Protein AF-A0A7C0UFF0-F1 (afdb_monomer)

Secondary structure (DSSP, 8-state):
--------PPPPP--------------TT---TTTTHHHHHH-HHHHHHHHHHHHHHTS-HHHHHHHS-GGG--

Solvent-accessible surface area (backbone atoms only — not comparable to full-atom values): 5059 Å² total; per-residue (Å²): 138,82,83,82,80,84,81,81,82,75,83,76,82,76,83,76,80,72,85,84,84,84,88,82,79,86,66,85,86,74,79,56,67,37,58,65,43,74,52,44,77,74,32,70,72,47,45,53,51,44,50,54,49,16,69,74,71,75,48,65,50,60,54,45,36,48,68,33,58,73,88,75,61,119

Radius of gyration: 28.1 Å; Cα contacts (8 Å, |Δi|>4): 40; chains: 1; bounding box: 23×94×23 Å

Nearest PDB structures (fold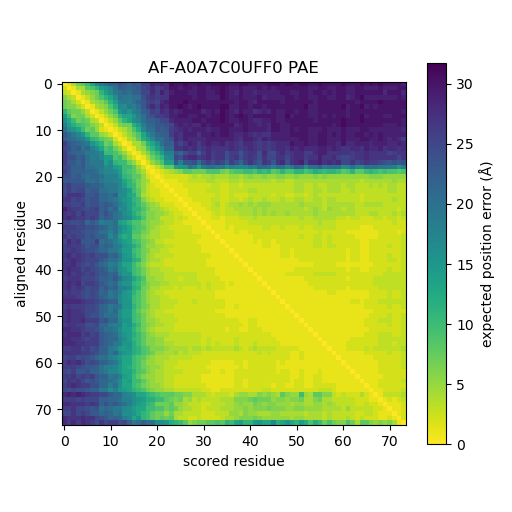seek):
  2g2y-assembly1_A  TM=9.339E-01  e=2.871E-03  Escherichia coli K-12
  6u0j-assembly1_A  TM=9.359E-01  e=3.303E-03  Escherichia coli K-12
  6smd-assembly2_C  TM=9.146E-01  e=3.801E-03  Photorhabdus luminescens
  3hjv-assembly1_B  TM=9.267E-01  e=6.211E-03  Vibrio cholerae
  3tqe-assembly1_A  TM=9.510E-01  e=1.168E-02  Coxiella burnetii

Sequence (74 aa):
MTETKSVTASPRHRITVSRRLAFVFPGQGSQYVGMGKDLYDNFEEVKDIYKEASDALGYDVVDLSFNGPREELN

Mean predicted aligned error: 11.19 Å

Structure (mmCIF, N/CA/C/O backbone):
data_AF-A0A7C0UFF0-F1
#
_entry.id   AF-A0A7C0UFF0-F1
#
loop_
_atom_site.group_PDB
_atom_site.id
_atom_site.type_symbol
_atom_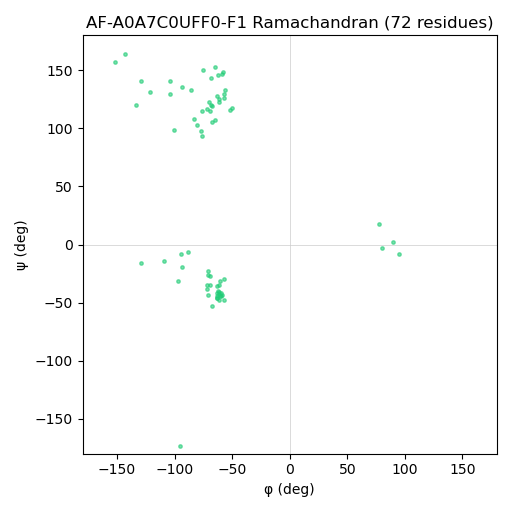site.label_atom_id
_atom_site.label_alt_id
_atom_site.label_comp_id
_atom_site.label_asym_id
_atom_site.label_entity_id
_atom_site.label_seq_id
_atom_site.pdbx_PDB_ins_code
_atom_site.Cartn_x
_atom_site.Cartn_y
_atom_site.Cartn_z
_atom_site.occupancy
_atom_site.B_iso_or_equiv
_atom_site.auth_seq_id
_atom_site.auth_comp_id
_atom_site.auth_asym_id
_atom_site.auth_atom_id
_atom_site.pdbx_PDB_model_num
ATOM 1 N N . MET A 1 1 ? 2.113 84.615 4.216 1.00 47.72 1 MET A N 1
ATOM 2 C CA . MET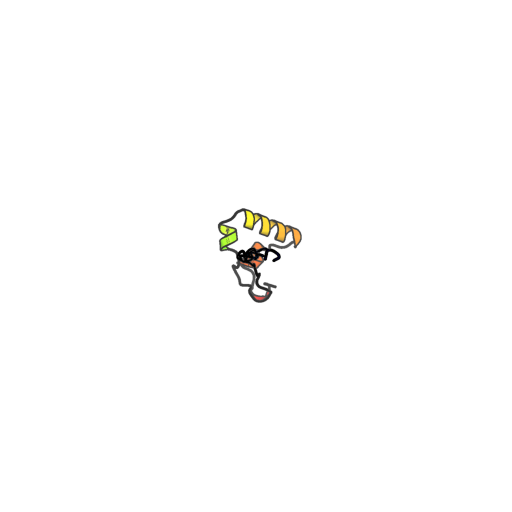 A 1 1 ? 2.871 83.586 4.958 1.00 47.72 1 MET A CA 1
ATOM 3 C C . MET A 1 1 ? 1.984 82.355 5.004 1.00 47.72 1 MET A C 1
ATOM 5 O O . MET A 1 1 ? 1.040 82.328 5.776 1.00 47.72 1 MET A O 1
ATOM 9 N N . THR A 1 2 ? 2.153 81.447 4.046 1.00 42.34 2 THR A N 1
ATOM 10 C CA . THR A 1 2 ? 1.267 80.292 3.837 1.00 42.34 2 THR A CA 1
ATOM 11 C C . THR A 1 2 ? 1.691 79.118 4.713 1.00 42.34 2 THR A C 1
ATOM 13 O O . THR A 1 2 ? 2.873 78.784 4.768 1.00 42.34 2 THR A O 1
ATOM 16 N N . GLU A 1 3 ? 0.710 78.516 5.382 1.00 44.88 3 GLU A N 1
ATOM 17 C CA . GLU A 1 3 ? 0.818 77.362 6.276 1.00 44.88 3 GLU A CA 1
ATOM 18 C C . GLU A 1 3 ? 1.439 76.138 5.584 1.00 44.88 3 GLU A C 1
ATOM 20 O O . GLU A 1 3 ? 0.953 75.661 4.557 1.00 44.88 3 GLU A O 1
ATOM 25 N N . THR A 1 4 ? 2.493 75.577 6.174 1.00 49.16 4 THR A N 1
ATOM 26 C CA . THR A 1 4 ? 3.015 74.255 5.816 1.00 49.16 4 THR A CA 1
ATOM 27 C C . THR A 1 4 ? 2.172 73.179 6.499 1.00 49.16 4 THR A C 1
ATOM 29 O O . THR A 1 4 ? 2.332 72.929 7.693 1.00 49.16 4 THR A O 1
ATOM 32 N N . LYS A 1 5 ? 1.270 72.529 5.752 1.00 54.44 5 LYS A N 1
ATOM 33 C CA . LYS A 1 5 ? 0.578 71.315 6.212 1.00 54.44 5 LYS A CA 1
ATOM 34 C C . LYS A 1 5 ? 1.559 70.143 6.262 1.00 54.44 5 LYS A C 1
ATOM 36 O O . LYS A 1 5 ? 2.173 69.782 5.261 1.00 54.44 5 LYS A O 1
ATOM 41 N N . SER A 1 6 ? 1.676 69.558 7.447 1.00 54.72 6 SER A N 1
ATOM 42 C CA . SER A 1 6 ? 2.362 68.306 7.738 1.00 54.72 6 SER A CA 1
ATOM 43 C C . SER A 1 6 ? 1.721 67.147 6.972 1.00 54.72 6 SER A C 1
ATOM 45 O O . SER A 1 6 ? 0.532 66.866 7.115 1.00 54.72 6 SER A O 1
ATOM 47 N N . VAL A 1 7 ? 2.516 66.443 6.168 1.00 62.09 7 VAL A N 1
ATOM 48 C CA . VAL A 1 7 ? 2.127 65.149 5.600 1.00 62.09 7 VAL A CA 1
ATOM 49 C C . VAL A 1 7 ? 2.800 64.067 6.433 1.00 62.09 7 VAL A C 1
ATOM 51 O O . VAL A 1 7 ? 3.980 63.769 6.265 1.00 62.09 7 VAL A O 1
ATOM 54 N N . THR A 1 8 ? 2.047 63.499 7.370 1.00 59.69 8 THR A N 1
ATOM 55 C CA . THR A 1 8 ? 2.455 62.317 8.133 1.00 59.69 8 THR A CA 1
ATOM 56 C C . THR A 1 8 ? 2.298 61.085 7.240 1.00 59.69 8 THR A C 1
ATOM 58 O O . THR A 1 8 ? 1.187 60.740 6.839 1.00 59.69 8 THR A O 1
ATOM 61 N N . ALA A 1 9 ? 3.403 60.419 6.899 1.00 60.41 9 ALA A N 1
ATOM 62 C CA . ALA A 1 9 ? 3.375 59.165 6.150 1.00 60.41 9 ALA A CA 1
ATOM 63 C C . ALA A 1 9 ? 2.783 58.037 7.018 1.00 60.41 9 ALA A C 1
ATOM 65 O O . ALA A 1 9 ? 3.312 57.718 8.081 1.00 60.41 9 ALA A O 1
ATOM 66 N N . SER A 1 10 ? 1.680 57.438 6.564 1.00 61.97 10 SER A N 1
ATOM 67 C CA .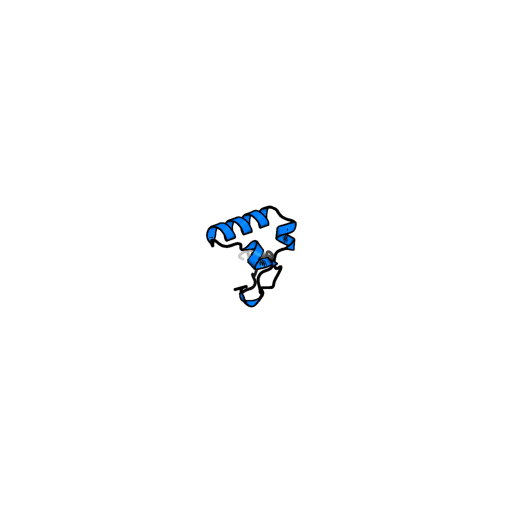 SER A 1 10 ? 1.060 56.268 7.201 1.00 61.97 10 SER A CA 1
ATOM 68 C C . SER A 1 10 ? 1.958 55.023 7.062 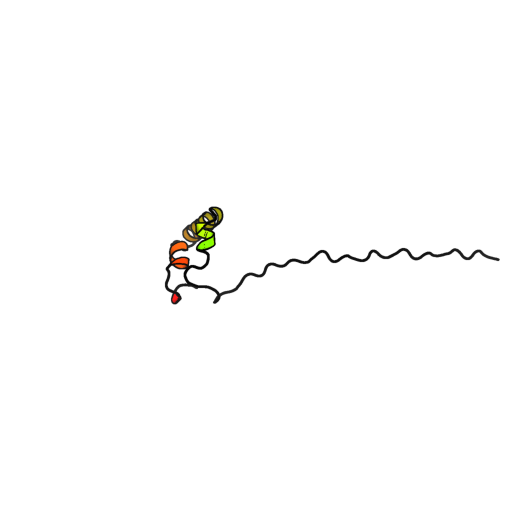1.00 61.97 10 SER A C 1
ATOM 70 O O . SER A 1 10 ? 2.583 54.847 6.007 1.00 61.97 10 SER A O 1
ATOM 72 N N . PRO A 1 11 ? 2.040 54.128 8.070 1.00 62.34 11 PRO A N 1
ATOM 73 C CA . PRO A 1 11 ? 2.840 52.915 7.966 1.00 62.34 11 PRO A CA 1
ATOM 74 C C . PRO A 1 11 ? 2.217 51.977 6.923 1.00 62.34 11 PRO A C 1
ATOM 76 O O . PRO A 1 11 ? 1.086 51.512 7.079 1.00 62.34 11 PRO A O 1
ATOM 79 N N . ARG A 1 12 ? 2.958 51.657 5.854 1.00 63.69 12 ARG A N 1
ATOM 80 C CA . ARG A 1 12 ? 2.567 50.577 4.934 1.00 63.69 12 ARG A CA 1
ATOM 81 C C . ARG A 1 12 ? 2.535 49.263 5.713 1.00 63.69 12 ARG A C 1
ATOM 83 O O . ARG A 1 12 ? 3.524 48.901 6.347 1.00 63.69 12 ARG A O 1
ATOM 90 N N . HIS A 1 13 ? 1.398 48.571 5.658 1.00 64.50 13 HIS A N 1
ATOM 91 C CA . HIS A 1 13 ? 1.202 47.265 6.280 1.00 64.50 13 HIS A CA 1
ATOM 92 C C . HIS A 1 13 ? 2.346 46.321 5.892 1.00 64.50 13 HIS A C 1
ATOM 94 O O . HIS A 1 13 ? 2.550 46.006 4.719 1.00 64.50 13 HIS A O 1
ATOM 100 N N . ARG A 1 14 ? 3.108 45.882 6.895 1.00 64.31 14 ARG A N 1
ATOM 101 C CA . ARG A 1 14 ? 4.110 44.829 6.752 1.00 64.31 14 ARG A CA 1
ATOM 102 C C . ARG A 1 14 ? 3.354 43.524 6.517 1.00 64.31 14 ARG A C 1
ATOM 104 O O . ARG A 1 14 ? 2.615 43.092 7.395 1.00 64.31 14 ARG A O 1
ATOM 111 N N . ILE A 1 15 ? 3.511 42.916 5.342 1.00 68.00 15 ILE A N 1
ATOM 112 C CA . ILE A 1 15 ? 2.972 41.577 5.089 1.00 68.00 15 ILE A CA 1
ATOM 113 C C . ILE A 1 15 ? 3.712 40.605 6.010 1.00 68.00 15 ILE A C 1
ATOM 115 O O . ILE A 1 15 ? 4.892 40.318 5.816 1.00 68.00 15 ILE A O 1
ATOM 119 N N . THR A 1 16 ? 3.024 40.126 7.042 1.00 67.44 16 THR A N 1
ATOM 120 C CA . THR A 1 16 ? 3.476 38.996 7.851 1.00 67.44 16 THR A CA 1
ATOM 121 C C . THR A 1 16 ? 3.329 37.745 6.994 1.00 67.44 16 THR A C 1
ATOM 123 O O . THR A 1 16 ? 2.223 37.400 6.581 1.00 67.44 16 THR A O 1
ATOM 126 N N . VAL A 1 17 ? 4.436 37.075 6.677 1.00 67.94 17 VAL A N 1
ATOM 127 C CA . VAL A 1 17 ? 4.389 35.818 5.926 1.00 67.94 17 VAL A CA 1
ATOM 128 C C . VAL A 1 17 ? 3.742 34.763 6.825 1.00 67.94 17 VAL A C 1
ATOM 130 O O . VAL A 1 17 ? 4.365 34.287 7.772 1.00 67.94 17 VAL A O 1
ATOM 133 N N . SER A 1 18 ? 2.484 34.410 6.540 1.00 75.19 18 SER A N 1
ATOM 134 C CA . SER A 1 18 ? 1.885 33.175 7.054 1.00 75.19 18 SER A CA 1
ATOM 135 C C . SER A 1 18 ? 2.759 32.005 6.618 1.00 75.19 18 SER A C 1
ATOM 137 O O . SER A 1 18 ? 3.186 31.939 5.463 1.00 75.19 18 SER A O 1
ATOM 139 N N . ARG A 1 19 ? 3.070 31.110 7.556 1.00 77.56 19 ARG A N 1
ATOM 140 C CA . ARG A 1 19 ? 3.936 29.949 7.332 1.00 77.56 19 ARG A CA 1
ATOM 141 C C . ARG A 1 19 ? 3.433 29.178 6.104 1.00 77.56 19 ARG A C 1
ATOM 143 O O . ARG A 1 19 ? 2.315 28.674 6.111 1.00 77.56 19 ARG A O 1
ATOM 150 N N . ARG A 1 20 ? 4.241 29.111 5.044 1.00 86.38 20 ARG A N 1
ATOM 151 C CA . ARG A 1 20 ? 3.906 28.338 3.841 1.00 86.38 20 ARG A CA 1
ATOM 152 C C . ARG A 1 20 ? 4.301 26.886 4.085 1.00 86.38 20 ARG A C 1
ATOM 154 O O . ARG A 1 20 ? 5.489 26.591 4.173 1.00 86.38 20 ARG A O 1
ATOM 161 N N . LEU A 1 21 ? 3.305 26.023 4.258 1.00 90.88 21 LEU A N 1
ATOM 162 C CA . LEU A 1 21 ? 3.473 24.578 4.381 1.00 90.88 21 LEU A CA 1
ATOM 163 C C . LEU A 1 21 ? 3.304 23.938 3.001 1.00 90.88 21 LEU A C 1
ATOM 165 O O . LEU A 1 21 ? 2.380 24.291 2.272 1.00 90.88 21 LEU A O 1
ATOM 169 N N . ALA A 1 22 ? 4.186 23.005 2.663 1.00 94.38 22 ALA A N 1
ATOM 170 C CA . ALA A 1 22 ? 4.089 22.191 1.461 1.00 94.38 22 ALA A CA 1
ATOM 171 C C . ALA A 1 22 ? 4.232 20.717 1.845 1.00 94.38 22 ALA A C 1
ATOM 173 O O . ALA A 1 22 ? 5.057 20.380 2.695 1.00 94.38 22 ALA A O 1
ATOM 174 N N . PHE A 1 23 ? 3.442 19.863 1.200 1.00 95.50 23 PHE A N 1
ATOM 175 C CA . PHE A 1 23 ? 3.580 18.413 1.266 1.00 95.50 23 PHE A CA 1
ATOM 176 C C . PHE A 1 23 ? 4.215 17.939 -0.036 1.00 95.50 23 PHE A C 1
ATOM 178 O O . PHE A 1 23 ? 3.776 18.325 -1.118 1.00 95.50 23 PHE A O 1
ATOM 185 N N . VAL A 1 24 ? 5.265 17.135 0.079 1.00 95.69 24 VAL A N 1
ATOM 186 C CA . VAL A 1 24 ? 5.955 16.528 -1.059 1.00 95.69 24 VAL A CA 1
ATOM 187 C C . VAL A 1 24 ? 5.882 15.025 -0.866 1.00 95.69 24 VAL A C 1
ATOM 189 O O . VAL A 1 24 ? 6.162 14.532 0.226 1.00 95.69 24 VAL A O 1
ATOM 192 N N . PHE A 1 25 ? 5.489 14.318 -1.916 1.00 95.31 25 PHE A N 1
ATOM 193 C CA . PHE A 1 25 ? 5.336 12.871 -1.900 1.00 95.31 25 PHE A CA 1
ATOM 194 C C . PHE A 1 25 ? 6.523 12.224 -2.625 1.00 95.31 25 PHE A C 1
ATOM 196 O O . PHE A 1 25 ? 6.992 12.780 -3.624 1.00 95.31 25 PHE A O 1
ATOM 203 N N . PRO A 1 26 ? 7.048 11.095 -2.119 1.00 95.12 26 PRO A N 1
ATOM 204 C CA . PRO A 1 26 ? 8.138 10.379 -2.771 1.00 95.12 26 PRO A CA 1
ATOM 205 C C . PRO A 1 26 ? 7.698 9.827 -4.134 1.00 95.12 26 PRO A C 1
ATOM 207 O O . PRO A 1 26 ? 6.520 9.559 -4.358 1.00 95.12 26 PRO A O 1
ATOM 210 N N . GLY A 1 27 ? 8.659 9.669 -5.045 1.00 94.19 27 GLY A N 1
ATOM 211 C CA . GLY A 1 27 ? 8.448 9.031 -6.345 1.00 94.19 27 GLY A CA 1
ATOM 212 C C . GLY A 1 27 ? 8.817 7.545 -6.350 1.00 94.19 27 GLY A C 1
ATOM 213 O O . GLY A 1 27 ? 9.182 6.972 -5.318 1.00 94.19 27 GLY A O 1
ATOM 214 N N . GLN A 1 28 ? 8.776 6.957 -7.547 1.00 92.75 28 GLN A N 1
ATOM 215 C CA . GLN A 1 28 ? 9.149 5.563 -7.797 1.00 92.75 28 GLN A CA 1
ATOM 216 C C . GLN A 1 28 ? 10.600 5.260 -7.390 1.00 92.75 28 GLN A C 1
ATOM 218 O O . GLN A 1 28 ? 11.482 6.115 -7.493 1.00 92.75 28 GLN A O 1
ATOM 223 N N . GLY A 1 29 ? 10.837 4.039 -6.919 1.00 91.94 29 GLY A N 1
ATOM 224 C CA . GLY A 1 29 ? 12.109 3.550 -6.377 1.00 91.94 29 GLY A CA 1
ATOM 225 C C . GLY A 1 29 ? 12.236 3.650 -4.851 1.00 91.94 29 GLY A C 1
ATOM 226 O O . GLY A 1 29 ? 13.186 3.110 -4.284 1.00 91.94 29 GLY A O 1
ATOM 227 N N . SER A 1 30 ? 11.291 4.310 -4.174 1.00 93.75 30 SER A N 1
ATOM 228 C CA . SER A 1 30 ? 11.278 4.433 -2.705 1.00 93.75 30 SER A CA 1
ATOM 229 C C . SER A 1 30 ? 10.542 3.281 -2.005 1.00 93.75 30 SER A C 1
ATOM 231 O O . SER A 1 30 ? 10.548 3.209 -0.776 1.00 93.75 30 SER A O 1
ATOM 233 N N . GLN A 1 31 ? 9.895 2.398 -2.768 1.00 94.31 31 GLN A N 1
ATOM 234 C CA . GLN A 1 31 ? 9.074 1.307 -2.261 1.00 94.31 31 GLN A CA 1
ATOM 235 C C . GLN A 1 31 ? 9.896 0.140 -1.692 1.00 94.31 31 GLN A C 1
ATOM 237 O O . GLN A 1 31 ? 11.034 -0.149 -2.093 1.00 94.31 31 GLN A O 1
ATOM 242 N N . TYR A 1 32 ? 9.306 -0.539 -0.711 1.00 95.06 32 TYR A N 1
ATOM 243 C CA . TYR A 1 32 ? 9.875 -1.704 -0.043 1.00 95.06 32 TYR A CA 1
ATOM 244 C C . TYR A 1 32 ? 8.765 -2.623 0.475 1.00 95.06 32 TYR A C 1
ATOM 246 O O . TYR A 1 32 ? 7.640 -2.185 0.703 1.00 95.06 32 TYR A O 1
ATOM 254 N N . VAL A 1 33 ? 9.098 -3.898 0.670 1.00 96.69 33 VAL A N 1
ATOM 255 C CA . VAL A 1 33 ? 8.164 -4.918 1.165 1.00 96.69 33 VAL A CA 1
ATOM 256 C C . VAL A 1 33 ? 7.712 -4.562 2.581 1.00 96.69 33 VAL A C 1
ATOM 258 O O . VAL A 1 33 ? 8.545 -4.301 3.451 1.00 96.69 33 VAL A O 1
ATOM 261 N N . GLY A 1 34 ? 6.399 -4.529 2.806 1.00 96.94 34 GLY A N 1
ATOM 262 C CA . GLY A 1 34 ? 5.798 -4.110 4.075 1.00 96.94 34 GLY A CA 1
ATOM 263 C C . GLY A 1 34 ? 5.505 -2.610 4.170 1.00 96.94 34 GLY A C 1
ATOM 264 O O . GLY A 1 34 ? 5.035 -2.151 5.213 1.00 96.94 34 GLY A O 1
ATOM 265 N N . MET A 1 35 ? 5.759 -1.826 3.115 1.00 96.31 35 MET A N 1
ATOM 266 C CA . MET A 1 35 ? 5.447 -0.395 3.103 1.00 96.31 35 MET A CA 1
ATOM 267 C C . MET A 1 35 ? 3.955 -0.161 3.377 1.00 96.31 35 MET A C 1
ATOM 269 O O . MET A 1 35 ? 3.089 -0.756 2.749 1.00 96.31 35 MET A O 1
ATOM 273 N N . GLY A 1 36 ? 3.651 0.723 4.330 1.00 96.75 36 GLY A N 1
ATOM 274 C CA . GLY A 1 36 ? 2.273 1.069 4.691 1.00 96.75 36 GLY A CA 1
ATOM 275 C C . GLY A 1 36 ? 1.565 0.072 5.615 1.00 96.75 36 GLY A C 1
ATOM 276 O O . GLY A 1 36 ? 0.452 0.370 6.044 1.00 96.75 36 GLY A O 1
ATOM 277 N N . LYS A 1 37 ? 2.199 -1.049 5.987 1.00 97.88 37 LYS A N 1
ATOM 278 C CA . LYS A 1 37 ? 1.586 -2.076 6.844 1.00 97.88 3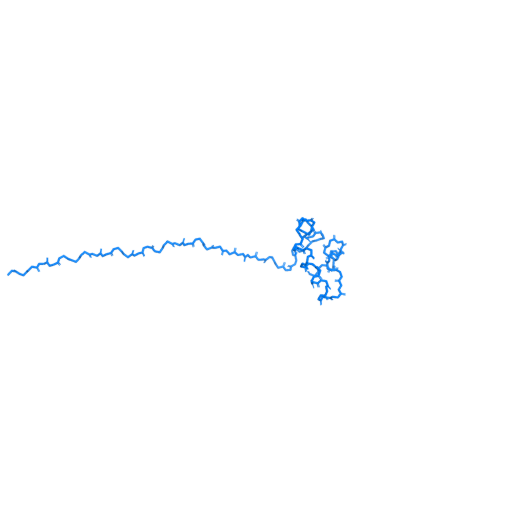7 LYS A CA 1
ATOM 279 C C . LYS A 1 37 ? 1.166 -1.541 8.215 1.00 97.88 37 LYS A C 1
ATOM 281 O O . LYS A 1 37 ? 0.041 -1.771 8.638 1.0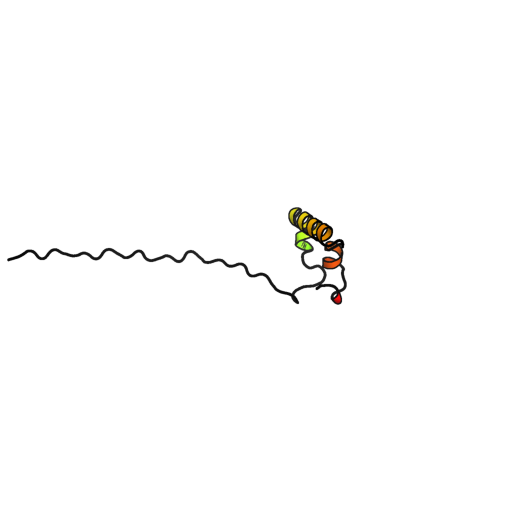0 97.88 37 LYS A O 1
ATOM 286 N N . ASP A 1 38 ? 2.016 -0.749 8.865 1.00 98.19 38 ASP A N 1
ATOM 287 C CA . ASP A 1 38 ? 1.680 -0.152 10.164 1.00 98.19 38 ASP A CA 1
ATOM 288 C C . ASP A 1 38 ? 0.462 0.779 10.073 1.00 98.19 38 ASP A C 1
ATOM 290 O O . ASP A 1 38 ? -0.346 0.840 10.996 1.00 98.19 38 ASP A O 1
ATOM 294 N N . LEU A 1 39 ? 0.293 1.494 8.956 1.00 98.31 39 LEU A N 1
ATOM 295 C CA . LEU A 1 39 ? -0.882 2.339 8.742 1.00 98.31 39 LEU A CA 1
ATOM 296 C C . LEU A 1 39 ? -2.133 1.486 8.508 1.00 98.31 39 LEU A C 1
ATOM 298 O O . LEU A 1 39 ? -3.175 1.750 9.097 1.00 98.31 39 LEU A O 1
ATOM 302 N N . TYR A 1 40 ? -2.014 0.440 7.695 1.00 98.50 40 TYR A N 1
ATOM 303 C CA . TYR A 1 40 ? -3.100 -0.499 7.431 1.00 98.50 40 TYR A CA 1
ATOM 304 C C . TYR A 1 40 ? -3.590 -1.199 8.706 1.00 98.50 40 TYR A C 1
ATOM 306 O O . TYR A 1 40 ? -4.792 -1.334 8.918 1.00 98.50 40 TYR A O 1
ATOM 314 N N . ASP A 1 41 ? -2.673 -1.601 9.586 1.00 98.12 41 ASP A N 1
ATOM 315 C CA . ASP A 1 41 ? -3.009 -2.321 10.817 1.00 98.12 41 ASP A CA 1
ATOM 316 C C . ASP A 1 41 ? -3.717 -1.427 11.854 1.00 98.12 41 ASP A C 1
ATOM 318 O O . ASP A 1 41 ? -4.487 -1.933 12.672 1.00 98.12 41 ASP A O 1
ATOM 322 N N . ASN A 1 42 ? -3.485 -0.107 11.822 1.00 98.62 42 ASN A N 1
ATOM 323 C CA . ASN A 1 42 ? -3.940 0.825 12.862 1.00 98.62 42 ASN A CA 1
ATOM 324 C C . ASN A 1 42 ? -5.085 1.765 12.446 1.00 98.62 42 ASN A C 1
ATOM 326 O O . ASN A 1 42 ? -5.683 2.388 13.324 1.00 98.62 42 ASN A O 1
ATOM 330 N N . PHE A 1 43 ? -5.397 1.890 11.153 1.00 98.56 43 PHE A N 1
ATOM 331 C CA . PHE A 1 43 ? -6.400 2.838 10.655 1.00 98.56 43 PHE A CA 1
ATOM 332 C C . PHE A 1 43 ? -7.352 2.162 9.662 1.00 98.56 43 PHE A C 1
ATOM 334 O O . PHE A 1 43 ? -6.925 1.679 8.613 1.00 98.56 43 PHE A O 1
ATOM 341 N N . GLU A 1 44 ? -8.651 2.150 9.970 1.00 98.44 44 GLU A N 1
ATOM 342 C CA . GLU A 1 44 ? -9.673 1.538 9.105 1.00 98.44 44 GLU A CA 1
ATOM 343 C C . GLU A 1 44 ? -9.772 2.252 7.750 1.00 98.44 44 GLU A C 1
ATOM 345 O O . GLU A 1 44 ? -9.896 1.599 6.718 1.00 98.44 44 GLU A O 1
ATOM 350 N N . GLU A 1 45 ? -9.591 3.575 7.721 1.00 98.56 45 GLU A N 1
ATOM 351 C CA . GLU A 1 45 ? -9.620 4.364 6.487 1.00 98.56 45 GLU A CA 1
ATOM 352 C C . GLU A 1 45 ? -8.535 3.922 5.495 1.00 98.56 45 GLU A C 1
ATOM 354 O O . GLU A 1 45 ? -8.724 3.985 4.282 1.00 98.56 45 GLU A O 1
ATOM 359 N N . VAL A 1 46 ? -7.391 3.444 5.994 1.00 98.38 46 VAL A N 1
ATOM 360 C CA . VAL A 1 46 ? -6.310 2.929 5.144 1.00 98.38 46 VAL A CA 1
ATOM 361 C C . VAL A 1 46 ? -6.713 1.591 4.533 1.00 98.38 46 VAL A C 1
ATOM 363 O O . VAL A 1 46 ? -6.437 1.359 3.357 1.00 98.38 46 VAL A O 1
ATOM 366 N N . LYS A 1 47 ? -7.412 0.731 5.281 1.00 98.62 47 LYS A N 1
ATOM 367 C CA . LYS A 1 47 ? -7.918 -0.546 4.759 1.00 98.62 47 LYS A CA 1
ATOM 368 C C . LYS A 1 47 ? -8.923 -0.328 3.633 1.00 98.62 47 LYS A C 1
ATOM 370 O O . LYS A 1 47 ? -8.830 -1.003 2.608 1.00 98.62 47 LYS A O 1
ATOM 375 N N . ASP A 1 48 ? -9.813 0.650 3.788 1.00 98.62 48 ASP A N 1
ATOM 376 C CA . ASP A 1 48 ? -10.784 1.023 2.757 1.00 98.62 48 ASP A CA 1
ATOM 377 C C . ASP A 1 48 ? -10.093 1.505 1.470 1.00 98.62 48 ASP A C 1
ATOM 379 O O . ASP A 1 48 ? -10.460 1.074 0.377 1.00 98.62 48 ASP A O 1
ATOM 383 N N . ILE A 1 49 ? -9.034 2.316 1.590 1.00 98.38 49 ILE A N 1
ATOM 384 C CA . ILE A 1 49 ? -8.233 2.785 0.444 1.00 98.38 49 ILE A CA 1
ATOM 385 C C . ILE A 1 49 ? -7.547 1.615 -0.273 1.00 98.38 49 ILE A C 1
ATOM 387 O O . ILE A 1 49 ? -7.585 1.533 -1.501 1.00 98.38 49 ILE A O 1
ATOM 391 N N . TYR A 1 50 ? -6.923 0.697 0.471 1.00 98.31 50 TYR A N 1
ATOM 392 C CA . TYR A 1 50 ? -6.306 -0.494 -0.122 1.00 98.31 50 TYR A CA 1
ATOM 393 C C . TYR A 1 50 ? -7.342 -1.368 -0.833 1.00 98.31 50 TYR A C 1
ATOM 395 O O . TYR A 1 50 ? -7.078 -1.852 -1.933 1.00 98.31 50 TYR A O 1
ATOM 403 N N . LYS A 1 51 ? -8.528 -1.540 -0.238 1.00 98.50 51 LYS A N 1
ATOM 404 C CA . LYS A 1 51 ? -9.626 -2.285 -0.854 1.00 98.50 51 LYS A CA 1
ATOM 405 C C . LYS A 1 51 ? -10.073 -1.638 -2.166 1.00 98.50 51 LYS A C 1
ATOM 407 O O . LYS A 1 51 ? -10.202 -2.342 -3.163 1.00 98.50 51 LYS A O 1
ATOM 412 N N . GLU A 1 52 ? -10.277 -0.322 -2.183 1.00 98.69 52 GLU A N 1
ATOM 413 C CA . GLU A 1 52 ? -10.646 0.416 -3.397 1.00 98.69 52 GLU A CA 1
ATOM 414 C C . GLU A 1 52 ? -9.588 0.252 -4.498 1.00 98.69 52 GLU A C 1
ATOM 416 O O . GLU A 1 52 ? -9.929 -0.007 -5.653 1.00 98.69 52 GLU A O 1
ATOM 421 N N . ALA A 1 53 ? -8.302 0.332 -4.142 1.00 98.06 53 ALA A N 1
ATOM 422 C CA . ALA A 1 53 ? -7.206 0.131 -5.083 1.00 98.06 53 ALA A CA 1
ATOM 423 C C . ALA A 1 53 ? -7.185 -1.297 -5.657 1.00 98.06 53 ALA A C 1
ATOM 425 O O . ALA A 1 53 ? -7.066 -1.461 -6.872 1.00 98.06 53 ALA A O 1
ATOM 426 N N . SER A 1 54 ? -7.342 -2.319 -4.810 1.00 98.31 54 SER A N 1
ATOM 427 C CA . SER A 1 54 ? -7.423 -3.718 -5.247 1.00 98.31 54 SER A CA 1
ATOM 428 C C . SER A 1 54 ? -8.612 -3.960 -6.178 1.00 98.31 54 SER A C 1
ATOM 430 O O . SER A 1 54 ? -8.452 -4.575 -7.233 1.00 98.31 54 SER A O 1
ATOM 432 N N . ASP A 1 55 ? -9.789 -3.424 -5.838 1.00 98.38 55 ASP A N 1
ATOM 433 C CA . ASP A 1 55 ? -10.999 -3.535 -6.661 1.00 98.38 55 ASP A CA 1
ATOM 434 C C . ASP A 1 55 ? -10.811 -2.854 -8.032 1.00 98.38 55 ASP A C 1
ATOM 436 O O . ASP A 1 55 ? -11.239 -3.386 -9.058 1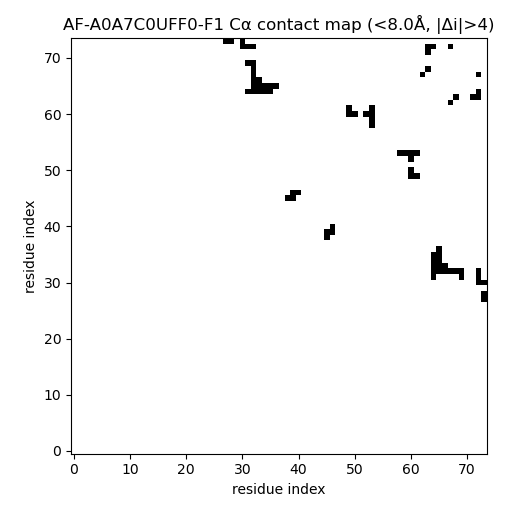.00 98.38 55 ASP A O 1
ATOM 440 N N . ALA A 1 56 ? -10.142 -1.697 -8.071 1.00 98.50 56 ALA A N 1
ATOM 441 C CA . ALA A 1 56 ? -9.888 -0.950 -9.302 1.00 98.50 56 ALA A CA 1
ATOM 442 C C . ALA A 1 56 ? -8.843 -1.614 -10.216 1.00 98.50 56 ALA A C 1
ATOM 444 O O . ALA A 1 56 ? -8.949 -1.523 -11.441 1.00 98.50 56 ALA A O 1
ATOM 445 N N . LEU A 1 57 ? -7.826 -2.256 -9.636 1.00 96.56 57 LEU A N 1
ATOM 446 C CA . LEU A 1 57 ? -6.707 -2.851 -10.373 1.00 96.56 57 LEU A CA 1
ATOM 447 C C . LEU A 1 57 ? -6.920 -4.334 -10.707 1.00 96.56 57 LEU A C 1
ATOM 449 O O . LEU A 1 57 ? -6.275 -4.855 -11.617 1.00 96.56 57 LEU A O 1
ATOM 453 N N . GLY A 1 58 ? -7.835 -5.007 -10.006 1.00 97.62 58 GLY A N 1
ATOM 454 C CA . GLY A 1 58 ? -8.172 -6.411 -10.237 1.00 97.62 58 GLY A CA 1
ATOM 455 C C . GLY A 1 58 ? -7.157 -7.406 -9.666 1.00 97.62 58 GLY A C 1
ATOM 456 O O . GLY A 1 58 ? -7.151 -8.566 -10.078 1.00 97.62 58 GLY A O 1
ATOM 457 N N . TYR A 1 59 ? -6.304 -6.973 -8.736 1.00 96.12 59 TYR A N 1
ATOM 458 C CA . TYR A 1 59 ? -5.376 -7.828 -7.994 1.00 96.12 59 TYR A CA 1
ATOM 459 C C . TYR A 1 59 ? -5.233 -7.353 -6.543 1.00 96.12 59 TYR A C 1
ATOM 461 O O . TYR A 1 59 ? -5.606 -6.231 -6.211 1.00 96.12 59 TYR A O 1
ATOM 469 N N . ASP A 1 60 ? -4.698 -8.210 -5.671 1.00 97.12 60 ASP A N 1
ATOM 470 C CA . ASP A 1 60 ? -4.540 -7.905 -4.247 1.00 97.12 60 ASP A CA 1
ATOM 471 C C . ASP A 1 60 ? -3.340 -6.972 -3.997 1.00 97.12 60 ASP A C 1
ATOM 473 O O . ASP A 1 60 ? -2.183 -7.394 -3.933 1.00 97.12 60 ASP A O 1
ATOM 477 N N . VAL A 1 61 ? -3.621 -5.675 -3.868 1.00 96.88 61 VAL A N 1
ATOM 478 C CA . VAL A 1 61 ? -2.613 -4.640 -3.595 1.00 96.88 61 VAL A CA 1
ATOM 479 C C . VAL A 1 61 ? -2.052 -4.759 -2.176 1.00 96.88 61 VAL A C 1
ATOM 481 O O . VAL A 1 61 ? -0.907 -4.364 -1.945 1.00 96.88 61 VAL A O 1
ATOM 484 N N . VAL A 1 62 ? -2.821 -5.310 -1.230 1.00 97.50 62 VAL A N 1
ATOM 485 C CA . VAL A 1 62 ? -2.376 -5.520 0.155 1.00 97.50 62 VAL A CA 1
ATOM 486 C C . VAL A 1 62 ? -1.273 -6.570 0.164 1.00 97.50 62 VAL A C 1
ATOM 488 O O . VAL A 1 62 ? -0.179 -6.310 0.666 1.00 97.50 62 VAL A O 1
ATOM 491 N N . ASP A 1 63 ? -1.534 -7.727 -0.447 1.00 97.31 63 ASP A N 1
ATOM 492 C CA . ASP A 1 63 ? -0.557 -8.814 -0.507 1.00 97.31 63 ASP A CA 1
ATOM 493 C C . ASP A 1 63 ? 0.698 -8.408 -1.289 1.00 97.31 63 ASP A C 1
ATOM 495 O O . ASP A 1 63 ? 1.814 -8.589 -0.797 1.00 97.31 63 ASP A O 1
ATOM 499 N N . LEU A 1 64 ? 0.530 -7.744 -2.441 1.00 96.44 64 LEU A N 1
ATOM 500 C CA . LEU A 1 64 ? 1.658 -7.230 -3.221 1.00 96.44 64 LEU A CA 1
ATOM 501 C C . LEU A 1 64 ? 2.530 -6.277 -2.390 1.00 96.44 64 LEU A C 1
ATOM 503 O O . LEU A 1 64 ? 3.747 -6.430 -2.355 1.00 96.44 64 LEU A O 1
ATOM 507 N N . SER A 1 65 ? 1.921 -5.317 -1.689 1.00 96.56 65 SER A N 1
ATOM 508 C CA . SER A 1 65 ? 2.663 -4.314 -0.914 1.00 96.56 65 SER A CA 1
ATOM 509 C C . SER A 1 65 ? 3.364 -4.914 0.307 1.00 96.56 65 SER A C 1
ATOM 511 O O . SER A 1 65 ? 4.442 -4.453 0.695 1.00 96.56 65 SER A O 1
ATOM 513 N N . PHE A 1 66 ? 2.760 -5.918 0.953 1.00 97.06 66 PHE A N 1
ATOM 514 C CA . PHE A 1 66 ? 3.238 -6.422 2.246 1.00 97.06 66 PHE A CA 1
ATOM 515 C C . PHE A 1 66 ? 4.126 -7.653 2.139 1.00 97.06 66 PHE A C 1
ATOM 517 O O . PHE A 1 66 ? 5.029 -7.804 2.961 1.00 97.06 66 PHE A O 1
ATOM 524 N N . ASN A 1 67 ? 3.885 -8.497 1.139 1.00 96.00 67 ASN A N 1
ATOM 525 C CA . ASN A 1 67 ? 4.529 -9.799 0.990 1.00 96.00 67 ASN A CA 1
ATOM 526 C C . ASN A 1 67 ? 5.136 -10.018 -0.402 1.00 96.00 67 ASN A C 1
ATOM 528 O O . ASN A 1 67 ? 5.946 -10.933 -0.560 1.00 96.00 67 ASN A O 1
ATOM 532 N N . GLY A 1 68 ? 4.754 -9.212 -1.398 1.00 91.25 68 GLY A N 1
ATOM 533 C CA . GLY A 1 68 ? 5.217 -9.358 -2.774 1.00 91.25 68 GLY A CA 1
ATOM 534 C C . GLY A 1 68 ? 6.744 -9.281 -2.901 1.00 91.25 68 GLY A C 1
ATOM 535 O O . GLY A 1 68 ? 7.406 -8.585 -2.119 1.00 91.25 68 GLY A O 1
ATOM 536 N N . PRO A 1 69 ? 7.340 -9.994 -3.875 1.00 91.31 69 PRO A N 1
ATOM 537 C CA . PRO A 1 69 ? 8.769 -9.900 -4.127 1.00 91.31 69 PRO A CA 1
ATOM 538 C C . PRO A 1 69 ? 9.126 -8.468 -4.533 1.00 91.31 69 PRO A C 1
ATOM 540 O O . PRO A 1 69 ? 8.354 -7.768 -5.1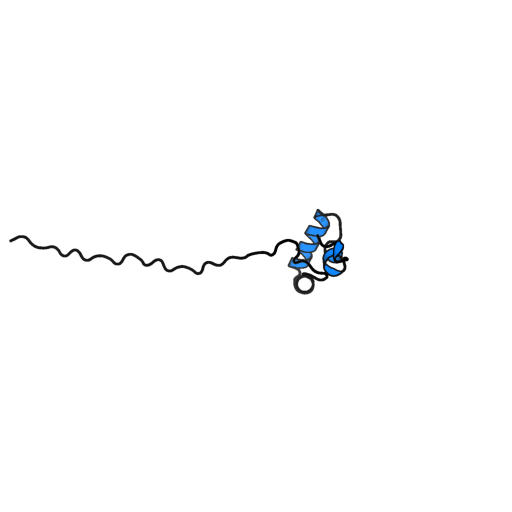91 1.00 91.31 69 PRO A O 1
ATOM 543 N N . ARG A 1 70 ? 10.322 -8.017 -4.142 1.00 88.38 70 ARG A N 1
ATOM 544 C CA . ARG A 1 70 ? 10.761 -6.631 -4.361 1.00 88.38 70 ARG A CA 1
ATOM 545 C C . ARG A 1 70 ? 10.714 -6.237 -5.840 1.00 88.38 70 ARG A C 1
ATOM 547 O O . ARG A 1 70 ? 10.522 -5.068 -6.146 1.00 88.38 70 ARG A O 1
ATOM 554 N N . GLU A 1 71 ? 10.901 -7.201 -6.730 1.00 89.44 71 GLU A N 1
ATOM 555 C CA . GLU A 1 71 ? 10.917 -7.043 -8.181 1.00 89.44 71 GLU A CA 1
ATOM 556 C C . GLU A 1 71 ? 9.535 -6.742 -8.779 1.00 89.44 71 GLU A C 1
ATOM 558 O O . GLU A 1 71 ? 9.464 -6.180 -9.869 1.00 89.44 71 GLU A O 1
ATOM 563 N N . GLU A 1 72 ? 8.452 -7.091 -8.082 1.00 88.88 72 GLU A N 1
ATOM 564 C CA . GLU A 1 72 ? 7.068 -6.825 -8.510 1.00 88.88 72 GLU A CA 1
ATOM 565 C C . GLU A 1 72 ? 6.510 -5.518 -7.925 1.00 88.88 72 GLU A C 1
ATOM 567 O O . GLU A 1 72 ? 5.439 -5.052 -8.320 1.00 88.88 72 GLU A O 1
ATOM 572 N N . LEU A 1 73 ? 7.248 -4.888 -7.008 1.00 87.19 73 LEU A N 1
ATOM 573 C CA . LEU A 1 73 ? 6.932 -3.559 -6.505 1.00 87.19 73 LEU A CA 1
ATOM 574 C C . LEU A 1 73 ? 7.332 -2.507 -7.553 1.00 87.19 73 LEU A C 1
ATOM 576 O O . LEU A 1 73 ? 8.484 -2.066 -7.588 1.00 87.19 73 LEU A O 1
ATOM 580 N N . ASN A 1 74 ? 6.369 -2.125 -8.396 1.00 75.00 74 ASN A N 1
ATOM 581 C CA . ASN A 1 74 ? 6.499 -1.076 -9.422 1.00 75.00 74 ASN A CA 1
ATOM 582 C C . ASN A 1 74 ? 6.989 0.259 -8.856 1.00 75.00 74 ASN A C 1
ATOM 584 O O . ASN A 1 74 ? 6.503 0.640 -7.768 1.00 75.00 74 ASN A O 1
#

pLDDT: mean 86.42, std 16.39, range [42.34, 98.69]

Foldseek 3Di:
DDDDDDDDDDDDDDPDDDDDDDDDDDDPPPADAQPCVVVCVPDVVVVVVQVVVCVVVVHRPPCCRHPNDPVSRD